Protein AF-A0A350EY78-F1 (afdb_monomer_lite)

pLDDT: mean 71.17, std 14.38, range [36.28, 90.12]

Foldseek 3Di:
DDQDAKDKDKDKDFDDPDPDDDDPDDFKDWDKPQFPNGDGPPDDTDIDIDIDGRDPDDGFFMKMKIAIPDFDDDDDDDDPAFDWDDDGRIIITHGHD

Sequence (97 aa):
VETGRFSRLIAITSLLLCVACGAAGATFQLGISSAPTVATTNRTLAYTLALTNRTSVGQSNLIVSSSFNARIAFLSANNSSGTAGVEGSAIIYRTPF

Secondary structure (DSSP, 8-state):
-------EEEEEEE-----S----S--EEEEEES--SS--TTS----EEEEEE-SSS---SEEEEEEESS---------SSSEEEEETTEEEEE---

Structure (mmCIF, N/CA/C/O backbone):
data_AF-A0A350EY78-F1
#
_entry.id   AF-A0A350EY78-F1
#
loop_
_atom_site.group_PDB
_atom_site.id
_atom_site.type_symbol
_atom_site.label_atom_id
_atom_site.label_alt_id
_atom_site.label_comp_id
_atom_site.label_asym_id
_atom_site.label_entity_id
_atom_site.label_seq_id
_atom_site.pdbx_PDB_ins_code
_atom_site.Cartn_x
_atom_site.Cartn_y
_atom_site.Cartn_z
_atom_site.occupancy
_atom_site.B_iso_or_equiv
_atom_site.auth_seq_id
_atom_site.auth_comp_id
_atom_site.auth_asym_id
_atom_site.auth_atom_id
_atom_site.pdbx_PDB_model_num
ATOM 1 N N . VAL A 1 1 ? -15.613 -4.732 25.105 1.00 44.09 1 VAL A N 1
ATOM 2 C CA . VAL A 1 1 ? -14.932 -4.324 23.855 1.00 44.09 1 VAL A CA 1
ATOM 3 C C . VAL A 1 1 ? -14.693 -5.601 23.072 1.00 44.09 1 VAL A C 1
ATOM 5 O O . VAL A 1 1 ? -14.056 -6.502 23.601 1.00 44.09 1 VAL A O 1
ATOM 8 N N . GLU A 1 2 ? -15.336 -5.771 21.921 1.00 45.09 2 GLU A N 1
ATOM 9 C CA . GLU A 1 2 ? -15.169 -6.988 21.124 1.00 45.09 2 GLU A CA 1
ATOM 10 C C . GLU A 1 2 ? -13.812 -6.924 20.424 1.00 45.09 2 GLU A C 1
ATOM 12 O O . GLU A 1 2 ? -13.573 -6.080 19.559 1.00 45.09 2 GLU A O 1
ATOM 17 N N . THR A 1 3 ? -12.887 -7.785 20.842 1.00 47.97 3 THR A N 1
ATOM 18 C CA . THR A 1 3 ? -11.577 -7.942 20.206 1.00 47.97 3 THR A CA 1
ATOM 19 C C . THR A 1 3 ? -11.758 -8.725 18.904 1.00 47.97 3 THR A C 1
ATOM 21 O O . THR A 1 3 ? -11.444 -9.909 18.820 1.00 47.97 3 THR A O 1
ATOM 24 N N . GLY A 1 4 ? -12.325 -8.084 17.882 1.00 53.75 4 GLY A N 1
ATOM 25 C CA . GLY A 1 4 ? -12.360 -8.633 16.530 1.00 53.75 4 GLY A CA 1
ATOM 26 C C . GLY A 1 4 ? -10.945 -8.675 15.958 1.00 53.75 4 GLY A C 1
ATOM 27 O O . GLY A 1 4 ? -10.235 -7.672 15.982 1.00 53.75 4 GLY A O 1
ATOM 28 N N . ARG A 1 5 ? -10.504 -9.830 15.452 1.00 57.09 5 ARG A N 1
ATOM 29 C CA . ARG A 1 5 ? -9.242 -9.920 14.708 1.00 57.09 5 ARG A CA 1
ATOM 30 C C . ARG A 1 5 ? -9.414 -9.194 13.372 1.00 57.09 5 ARG A C 1
ATOM 32 O O . ARG A 1 5 ? -10.116 -9.677 12.488 1.00 57.09 5 ARG A O 1
ATOM 39 N N . PHE A 1 6 ? -8.780 -8.035 13.224 1.00 57.03 6 PHE A N 1
ATOM 40 C CA . PHE A 1 6 ? -8.630 -7.398 11.918 1.00 57.03 6 PHE A CA 1
ATOM 41 C C . PHE A 1 6 ? -7.558 -8.147 11.131 1.00 57.03 6 PHE A C 1
ATOM 43 O O . PHE A 1 6 ? -6.408 -8.235 11.563 1.00 57.03 6 PHE A O 1
ATOM 50 N N . SER A 1 7 ? -7.940 -8.690 9.982 1.00 62.00 7 SER A N 1
ATOM 51 C CA . SER A 1 7 ? -7.040 -9.371 9.056 1.00 62.00 7 SER A CA 1
ATOM 52 C C . SER A 1 7 ? -6.751 -8.454 7.874 1.00 62.00 7 SER A C 1
ATOM 54 O O . SER A 1 7 ? -7.652 -7.789 7.359 1.00 62.00 7 SER A O 1
ATOM 56 N N . ARG A 1 8 ? -5.483 -8.411 7.455 1.00 64.12 8 ARG A N 1
ATOM 57 C CA . ARG A 1 8 ? -5.012 -7.572 6.352 1.00 64.12 8 ARG A CA 1
ATOM 58 C C . ARG A 1 8 ? -4.321 -8.426 5.300 1.00 64.12 8 ARG A C 1
ATOM 60 O O . ARG A 1 8 ? -3.424 -9.192 5.641 1.00 64.12 8 ARG A O 1
ATOM 67 N N . LEU A 1 9 ? -4.707 -8.267 4.040 1.00 60.66 9 LEU A N 1
ATOM 68 C CA . LEU A 1 9 ? -4.068 -8.915 2.895 1.00 60.66 9 LEU A CA 1
ATOM 69 C C . LEU A 1 9 ? -3.450 -7.836 2.005 1.00 60.66 9 LEU A C 1
ATOM 71 O O . LEU A 1 9 ? -4.160 -6.929 1.568 1.00 60.66 9 LEU A O 1
ATOM 75 N N . ILE A 1 10 ? -2.146 -7.939 1.734 1.00 60.59 10 ILE A N 1
ATOM 76 C CA . ILE A 1 10 ? -1.436 -7.012 0.844 1.00 60.59 10 ILE A CA 1
ATOM 77 C C . ILE A 1 10 ? -1.055 -7.734 -0.448 1.00 60.59 10 ILE A C 1
ATOM 79 O O . ILE A 1 10 ? -0.403 -8.773 -0.403 1.00 60.59 10 ILE A O 1
ATOM 83 N N . ALA A 1 11 ? -1.450 -7.171 -1.585 1.00 60.22 11 ALA A N 1
ATOM 84 C CA . ALA A 1 11 ? -1.135 -7.655 -2.922 1.00 60.22 11 ALA A CA 1
ATOM 85 C C . ALA A 1 11 ? -0.428 -6.556 -3.726 1.00 60.22 11 ALA A C 1
ATOM 87 O O . ALA A 1 11 ? -0.743 -5.373 -3.591 1.00 60.22 11 ALA A O 1
ATOM 88 N N . ILE A 1 12 ? 0.520 -6.941 -4.579 1.00 57.03 12 ILE A N 1
ATOM 89 C CA . ILE A 1 12 ? 1.196 -6.032 -5.511 1.00 57.03 12 ILE A CA 1
ATOM 90 C C . ILE A 1 12 ? 0.804 -6.447 -6.920 1.00 57.03 12 ILE A C 1
ATOM 92 O O . ILE A 1 12 ? 0.966 -7.606 -7.294 1.00 57.03 12 ILE A O 1
ATOM 96 N N . THR A 1 13 ? 0.319 -5.489 -7.700 1.00 62.03 13 THR A N 1
ATOM 97 C CA . THR A 1 13 ? 0.026 -5.670 -9.121 1.00 62.03 13 THR A CA 1
ATOM 98 C C . THR A 1 13 ? 0.885 -4.677 -9.893 1.00 62.03 13 THR A C 1
ATOM 100 O O . THR A 1 13 ? 0.859 -3.480 -9.612 1.00 62.03 13 THR A O 1
ATOM 103 N N . SER A 1 14 ? 1.687 -5.161 -10.836 1.00 55.59 14 SER A N 1
ATOM 104 C CA . SER A 1 14 ? 2.615 -4.333 -11.613 1.00 55.59 14 SER A CA 1
ATOM 105 C C . SER A 1 14 ? 2.456 -4.605 -13.101 1.00 55.59 14 SER A C 1
ATOM 107 O O . SER A 1 14 ? 2.412 -5.769 -13.498 1.00 55.59 14 SER A O 1
ATOM 109 N N . LEU A 1 15 ? 2.448 -3.553 -13.921 1.00 50.31 15 LEU A N 1
ATOM 110 C CA . LEU A 1 15 ? 2.599 -3.673 -15.370 1.00 50.31 15 LEU A CA 1
ATOM 111 C C . LEU A 1 15 ? 4.069 -3.426 -15.733 1.00 50.31 15 LEU A C 1
ATOM 113 O O . LEU A 1 15 ? 4.554 -2.303 -15.647 1.00 50.31 15 L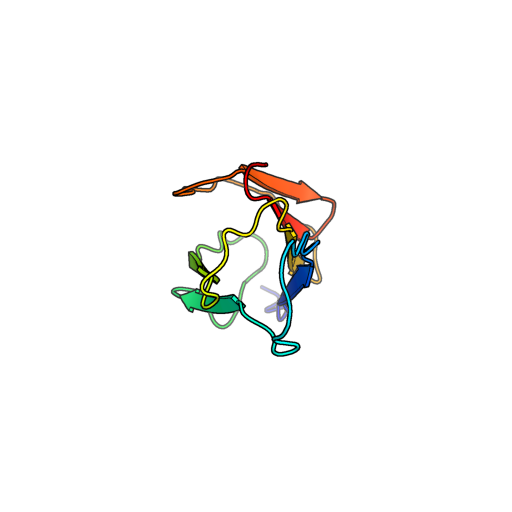EU A O 1
ATOM 117 N N . LEU A 1 16 ? 4.788 -4.483 -16.112 1.00 51.75 16 LEU A N 1
ATOM 118 C CA . LEU A 1 16 ? 6.194 -4.402 -16.509 1.00 51.75 16 LEU A CA 1
ATOM 119 C C . LEU A 1 16 ? 6.297 -4.141 -18.021 1.00 51.75 16 LEU A C 1
ATOM 121 O O . LEU A 1 16 ? 6.125 -5.061 -18.819 1.00 51.75 16 LEU A O 1
ATOM 125 N N . LEU A 1 17 ? 6.598 -2.903 -18.425 1.00 47.84 17 LEU A N 1
ATOM 126 C CA . LEU A 1 17 ? 7.012 -2.591 -19.799 1.00 47.84 17 LEU A CA 1
ATOM 127 C C . LEU A 1 17 ? 8.519 -2.894 -19.945 1.00 47.84 17 LEU A C 1
ATOM 129 O O . LEU A 1 17 ? 9.360 -2.013 -19.802 1.00 47.84 17 LEU A O 1
ATOM 133 N N . CYS A 1 18 ? 8.890 -4.156 -20.179 1.00 39.50 18 CYS A N 1
ATOM 134 C CA . CYS A 1 18 ? 10.287 -4.515 -20.459 1.00 39.50 18 CYS A CA 1
ATOM 135 C C . CYS A 1 18 ? 10.624 -4.315 -21.945 1.00 39.50 18 CYS A C 1
ATOM 137 O O . CYS A 1 18 ? 10.274 -5.151 -22.775 1.00 39.50 18 CYS A O 1
ATOM 139 N N . VAL A 1 19 ? 11.393 -3.273 -22.278 1.00 44.72 19 VAL A N 1
ATOM 140 C CA . VAL A 1 19 ? 12.209 -3.219 -23.509 1.00 44.72 19 VAL A CA 1
ATOM 141 C C . VAL A 1 19 ? 13.616 -3.733 -23.195 1.00 44.72 19 VAL A C 1
ATOM 143 O O . VAL A 1 19 ? 14.554 -2.957 -23.087 1.00 44.72 19 VAL A O 1
ATOM 146 N N . ALA A 1 20 ? 13.717 -5.048 -22.964 1.00 36.28 20 ALA A N 1
ATOM 147 C CA . ALA A 1 20 ? 14.881 -5.921 -23.191 1.00 36.28 20 ALA A CA 1
ATOM 148 C C . ALA A 1 20 ? 14.783 -7.193 -22.324 1.00 36.28 20 ALA A C 1
ATOM 150 O O . ALA A 1 20 ? 14.778 -7.137 -21.100 1.00 36.28 20 ALA A O 1
ATOM 151 N N . CYS A 1 21 ? 14.685 -8.332 -23.013 1.00 41.00 21 CYS A N 1
ATOM 152 C CA . CYS A 1 21 ? 15.189 -9.669 -22.679 1.00 41.00 21 CYS A CA 1
ATOM 153 C C . CYS A 1 21 ? 15.486 -10.021 -21.197 1.00 41.00 21 CYS A C 1
ATOM 155 O O . CYS A 1 21 ? 16.524 -9.654 -20.657 1.00 41.00 21 CYS A O 1
ATOM 157 N N . GLY A 1 22 ? 14.645 -10.897 -20.627 1.00 46.47 22 GLY A N 1
ATOM 158 C CA . GLY A 1 22 ? 15.106 -12.000 -19.772 1.00 46.47 22 GLY A CA 1
ATOM 159 C C . GLY A 1 22 ? 15.287 -11.741 -18.272 1.00 46.47 22 GLY A C 1
ATOM 160 O O . GLY A 1 22 ? 16.412 -11.687 -17.799 1.00 46.47 22 GLY A O 1
ATOM 161 N N . ALA A 1 23 ? 14.194 -11.736 -17.502 1.00 42.97 23 ALA A N 1
ATOM 162 C CA . ALA A 1 23 ? 14.169 -12.275 -16.133 1.00 42.97 23 ALA A CA 1
ATOM 163 C C . ALA A 1 23 ? 12.715 -12.438 -15.658 1.00 42.97 23 ALA A C 1
ATOM 165 O O . ALA A 1 23 ? 12.115 -11.528 -15.089 1.00 42.97 23 ALA A O 1
ATOM 166 N N . ALA A 1 24 ? 12.133 -13.615 -15.889 1.00 47.16 24 ALA A N 1
ATOM 167 C CA . ALA A 1 24 ? 10.910 -14.027 -15.209 1.00 47.16 24 ALA A CA 1
ATOM 168 C C . ALA A 1 24 ? 11.270 -14.429 -13.767 1.00 47.16 24 ALA A C 1
ATOM 170 O O . ALA A 1 24 ? 11.555 -15.585 -13.479 1.00 47.16 24 ALA A O 1
ATOM 171 N N . GLY A 1 25 ? 11.325 -13.454 -12.864 1.00 48.62 25 GLY A N 1
ATOM 172 C CA . GLY A 1 25 ? 1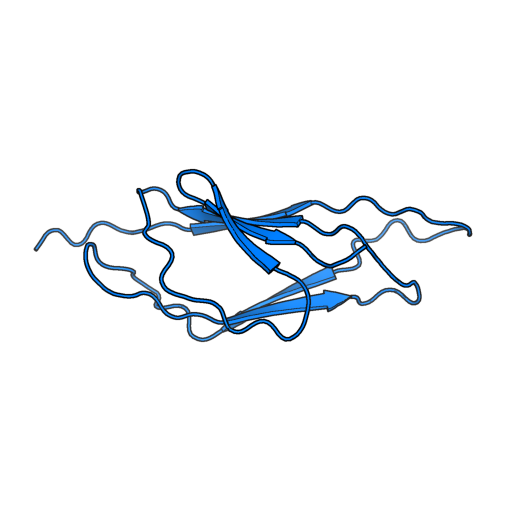1.553 -13.682 -11.439 1.00 48.62 25 GLY A CA 1
ATOM 173 C C . GLY A 1 25 ? 11.117 -12.453 -10.660 1.00 48.62 25 GLY A C 1
ATOM 174 O O . GLY A 1 25 ? 11.715 -11.391 -10.813 1.00 48.62 25 GLY A O 1
ATOM 175 N N . ALA A 1 26 ? 10.031 -12.574 -9.895 1.00 57.19 26 ALA A N 1
ATOM 176 C CA . ALA A 1 26 ? 9.365 -11.471 -9.204 1.00 57.19 26 ALA A CA 1
ATOM 177 C C . ALA A 1 26 ? 10.361 -10.539 -8.493 1.00 57.19 26 ALA A C 1
ATOM 179 O O . ALA A 1 26 ? 11.118 -10.956 -7.619 1.00 57.19 26 ALA A O 1
ATOM 180 N N . THR A 1 27 ? 10.359 -9.270 -8.894 1.00 61.69 27 THR A N 1
ATOM 181 C CA . THR A 1 27 ? 11.471 -8.352 -8.638 1.00 61.69 27 THR A CA 1
ATOM 182 C C . THR A 1 27 ? 11.098 -7.162 -7.750 1.00 61.69 27 THR A C 1
ATOM 184 O O . THR A 1 27 ? 11.711 -6.097 -7.798 1.00 61.69 27 THR A O 1
ATOM 187 N N . PHE A 1 28 ? 10.115 -7.373 -6.876 1.00 67.06 28 PHE A N 1
ATOM 188 C CA . PHE A 1 28 ? 9.783 -6.453 -5.797 1.00 67.06 28 PHE A CA 1
ATOM 189 C C . PHE A 1 28 ? 9.798 -7.161 -4.457 1.00 67.06 28 PHE A C 1
ATOM 191 O O . PHE A 1 28 ? 9.183 -8.213 -4.291 1.00 67.06 28 PHE A O 1
ATOM 198 N N . GLN A 1 29 ? 10.460 -6.545 -3.484 1.00 76.06 29 GLN A N 1
ATOM 199 C CA . GLN A 1 29 ? 10.335 -6.933 -2.089 1.00 76.06 29 GLN A CA 1
ATOM 200 C C . GLN A 1 29 ? 9.329 -6.013 -1.398 1.00 76.06 29 GLN A C 1
ATOM 202 O O . GLN A 1 29 ? 9.449 -4.790 -1.481 1.00 76.06 29 GLN A O 1
ATOM 207 N N . LEU A 1 30 ? 8.381 -6.614 -0.679 1.00 74.81 30 LEU A N 1
ATOM 208 C CA . LEU A 1 30 ? 7.479 -5.915 0.227 1.00 74.81 30 LEU A CA 1
ATOM 209 C C . LEU A 1 30 ? 7.924 -6.137 1.674 1.00 74.81 30 LEU A C 1
ATOM 211 O O . LEU A 1 30 ? 7.979 -7.271 2.144 1.00 74.81 30 LEU A O 1
ATOM 215 N N . GLY A 1 31 ? 8.221 -5.051 2.377 1.00 77.88 31 GLY A N 1
ATOM 216 C CA . GLY A 1 31 ? 8.452 -5.025 3.816 1.00 77.88 31 GLY A CA 1
ATOM 217 C C . GLY A 1 31 ? 7.300 -4.336 4.538 1.00 77.88 31 GLY A C 1
ATOM 218 O O . GLY A 1 31 ? 6.746 -3.352 4.046 1.00 77.88 31 GLY A O 1
ATOM 219 N N . ILE A 1 32 ? 6.953 -4.841 5.719 1.00 79.06 32 ILE A N 1
ATOM 220 C CA . ILE A 1 32 ? 5.976 -4.220 6.613 1.00 79.06 32 ILE A CA 1
ATOM 221 C C . ILE A 1 32 ? 6.646 -4.041 7.970 1.00 79.06 32 ILE A C 1
ATOM 223 O O . ILE A 1 32 ? 7.122 -5.014 8.551 1.00 79.06 32 ILE A O 1
ATOM 227 N N . SER A 1 33 ? 6.624 -2.817 8.488 1.00 81.12 33 SER A N 1
ATOM 228 C CA . SER A 1 33 ? 7.164 -2.488 9.810 1.00 81.12 33 SER A CA 1
ATOM 229 C C . SER A 1 33 ? 6.132 -1.740 10.645 1.00 81.12 33 SER A C 1
ATOM 231 O O . SER A 1 33 ? 5.207 -1.123 10.108 1.00 81.12 33 SER A O 1
ATOM 233 N N . SER A 1 34 ? 6.282 -1.808 11.969 1.00 77.12 34 SER A N 1
ATOM 234 C CA . SER A 1 34 ? 5.410 -1.132 12.943 1.00 77.12 34 SER A CA 1
ATOM 235 C C . SER A 1 34 ? 3.925 -1.500 12.846 1.00 77.12 34 SER A C 1
ATOM 237 O O . SER A 1 34 ? 3.086 -0.776 13.363 1.00 77.12 34 SER A O 1
ATOM 239 N N . ALA A 1 35 ? 3.579 -2.618 12.198 1.00 68.00 35 ALA A N 1
ATOM 240 C CA . ALA A 1 35 ? 2.200 -3.075 12.110 1.00 68.00 35 ALA A CA 1
ATOM 241 C C . ALA A 1 35 ? 1.796 -3.761 13.426 1.00 68.00 35 ALA A C 1
ATOM 243 O O . ALA A 1 35 ? 2.415 -4.765 13.789 1.00 68.00 35 ALA A O 1
ATOM 244 N N . PRO A 1 36 ? 0.777 -3.265 14.147 1.00 62.38 36 PRO A N 1
ATOM 245 C CA . PRO A 1 36 ? 0.314 -3.933 15.353 1.00 62.38 36 PRO A CA 1
ATOM 246 C C . PRO A 1 36 ? -0.250 -5.316 14.999 1.00 62.38 36 PRO A C 1
ATOM 248 O O . PRO A 1 36 ? -1.018 -5.462 14.048 1.00 62.38 36 PRO A O 1
ATOM 251 N N . THR A 1 37 ? 0.113 -6.330 15.788 1.00 57.88 37 THR A N 1
ATOM 252 C CA . THR A 1 37 ? -0.310 -7.732 15.605 1.00 57.88 37 THR A CA 1
ATOM 253 C C . THR A 1 37 ? -1.829 -7.904 15.694 1.00 57.88 37 THR A C 1
ATOM 255 O O . THR A 1 37 ? -2.391 -8.861 15.167 1.00 57.88 37 THR A O 1
ATOM 258 N N . VAL A 1 38 ? -2.497 -6.967 16.369 1.00 58.00 38 VAL A N 1
ATOM 259 C CA . VAL A 1 38 ? -3.949 -6.888 16.493 1.00 58.00 38 VAL A CA 1
ATOM 260 C C . VAL A 1 38 ? -4.350 -5.440 16.248 1.00 58.00 38 VAL A C 1
ATOM 262 O O . VAL A 1 38 ? -3.988 -4.558 17.026 1.00 58.00 38 VAL A O 1
ATOM 265 N N . ALA A 1 39 ? -5.109 -5.179 15.184 1.00 60.84 39 ALA A N 1
ATOM 266 C CA . ALA A 1 39 ? -5.866 -3.935 15.110 1.00 60.84 39 ALA A CA 1
ATOM 267 C C . ALA A 1 39 ? -7.140 -4.102 15.942 1.00 60.84 39 ALA A C 1
ATOM 269 O O . ALA A 1 39 ? -7.736 -5.176 15.952 1.00 60.84 39 ALA A O 1
ATOM 270 N N . THR A 1 40 ? -7.546 -3.060 16.657 1.00 65.00 40 THR A N 1
ATOM 271 C CA . THR A 1 40 ? -8.826 -3.017 17.375 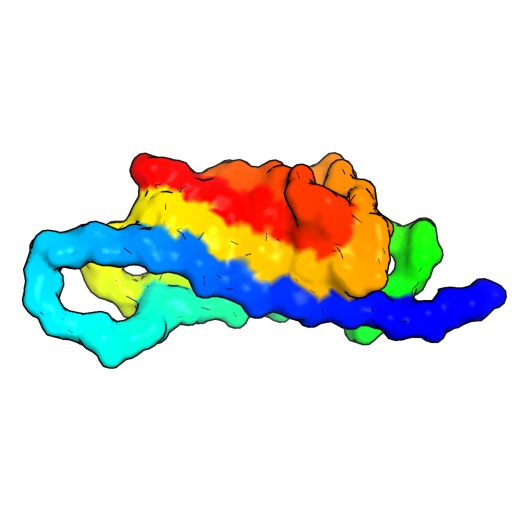1.00 65.00 40 THR A CA 1
ATOM 272 C C . THR A 1 40 ? -9.734 -2.011 16.685 1.00 65.00 40 THR A C 1
ATOM 274 O O . THR A 1 40 ? -9.259 -0.972 16.219 1.00 65.00 40 THR A O 1
ATOM 277 N N . THR A 1 41 ? -11.037 -2.290 16.632 1.00 64.19 41 THR A N 1
ATOM 278 C CA . THR A 1 41 ? -12.018 -1.369 16.044 1.00 64.19 41 THR A CA 1
ATOM 279 C C . THR A 1 41 ? -11.925 -0.011 16.741 1.00 64.19 41 THR A C 1
ATOM 281 O O . THR A 1 41 ? -11.745 0.050 17.958 1.00 64.19 41 THR A O 1
ATOM 284 N N . ASN A 1 42 ? -12.043 1.077 15.976 1.00 70.62 42 ASN A N 1
ATOM 285 C CA . ASN A 1 42 ? -11.957 2.463 16.461 1.00 70.62 42 ASN A CA 1
ATOM 286 C C . ASN A 1 42 ? -10.595 2.867 17.058 1.00 70.62 42 ASN A C 1
ATOM 288 O O . ASN A 1 42 ? -10.512 3.833 17.818 1.00 70.62 42 ASN A O 1
ATOM 292 N N . ARG A 1 43 ? -9.511 2.160 16.718 1.00 73.94 43 ARG A N 1
ATOM 293 C CA . ARG A 1 43 ? -8.140 2.589 17.017 1.00 73.94 43 ARG A CA 1
ATOM 294 C C . ARG A 1 43 ? -7.389 2.924 15.738 1.00 73.94 43 ARG A C 1
ATOM 296 O O . ARG A 1 43 ? -7.561 2.273 14.710 1.00 73.94 43 ARG A O 1
ATOM 303 N N . THR A 1 44 ? -6.527 3.931 15.825 1.00 77.56 44 THR A N 1
ATOM 304 C CA . THR A 1 44 ? -5.617 4.277 14.735 1.00 77.56 44 THR A CA 1
ATOM 305 C C . THR A 1 44 ? -4.574 3.182 14.572 1.00 77.56 44 THR A C 1
ATOM 307 O O . THR A 1 44 ? -3.891 2.817 15.527 1.00 77.56 44 THR A O 1
ATOM 310 N N . LEU A 1 45 ? -4.436 2.685 13.347 1.00 76.75 45 LEU A N 1
ATOM 311 C CA . LEU A 1 45 ? -3.412 1.724 12.971 1.00 76.75 45 LEU A CA 1
ATOM 312 C C . LEU A 1 45 ? -2.328 2.443 12.164 1.00 76.75 45 LEU A C 1
ATOM 314 O O . LEU A 1 45 ? -2.564 2.850 11.029 1.00 76.75 45 LEU A O 1
ATOM 318 N N . ALA A 1 46 ? -1.145 2.592 12.753 1.00 82.62 46 ALA A N 1
ATOM 319 C CA . ALA A 1 46 ? 0.035 3.121 12.078 1.00 82.62 46 ALA A CA 1
ATOM 320 C C . ALA A 1 46 ? 0.923 1.959 11.615 1.00 82.62 46 ALA A C 1
ATOM 322 O O . ALA A 1 46 ? 1.075 0.983 12.340 1.00 82.62 46 ALA A O 1
ATOM 323 N N . TYR A 1 47 ? 1.469 2.035 10.403 1.00 78.62 47 TYR A N 1
ATOM 324 C CA . TYR A 1 47 ? 2.410 1.052 9.863 1.00 78.62 47 TYR A CA 1
ATOM 325 C C . TYR A 1 47 ? 3.196 1.658 8.703 1.00 78.62 47 TYR A C 1
ATOM 327 O O . TYR A 1 47 ? 2.742 2.609 8.067 1.00 78.62 47 TYR A O 1
ATOM 335 N N . THR A 1 48 ? 4.341 1.055 8.403 1.00 83.88 48 THR A N 1
ATOM 336 C CA . THR A 1 48 ? 5.183 1.428 7.267 1.00 83.88 48 THR A CA 1
ATOM 337 C C . THR A 1 48 ? 5.181 0.301 6.245 1.00 83.88 48 THR A C 1
ATOM 339 O O . THR A 1 48 ? 5.393 -0.860 6.602 1.00 83.88 48 THR A O 1
ATOM 342 N N . LEU A 1 49 ? 4.956 0.647 4.977 1.00 81.75 49 LEU A N 1
ATOM 343 C CA . LEU A 1 49 ? 5.165 -0.241 3.836 1.00 81.75 49 LEU A CA 1
ATOM 344 C C . LEU A 1 49 ? 6.451 0.166 3.122 1.00 81.75 49 LEU A C 1
ATOM 346 O O . LEU A 1 49 ? 6.598 1.317 2.722 1.00 81.75 49 LEU A O 1
ATOM 350 N N . ALA A 1 50 ? 7.363 -0.784 2.954 1.00 82.69 50 ALA A N 1
ATOM 351 C CA . ALA A 1 50 ? 8.575 -0.612 2.170 1.00 82.69 50 ALA A CA 1
ATOM 352 C C . ALA A 1 50 ? 8.450 -1.435 0.888 1.00 82.69 50 ALA A C 1
ATOM 354 O O . ALA A 1 50 ? 8.403 -2.662 0.944 1.00 82.69 50 ALA A O 1
ATOM 355 N N . LEU A 1 51 ? 8.392 -0.764 -0.260 1.00 79.06 51 LEU A N 1
ATOM 356 C CA . LEU A 1 51 ? 8.454 -1.411 -1.566 1.00 79.06 51 LEU A CA 1
ATOM 357 C C . LEU A 1 51 ? 9.850 -1.192 -2.150 1.00 79.06 51 LEU A C 1
ATOM 359 O O . LEU A 1 51 ? 10.267 -0.054 -2.352 1.00 79.06 51 LEU A O 1
ATOM 363 N N . THR A 1 52 ? 10.575 -2.273 -2.423 1.00 79.69 52 THR A N 1
ATOM 364 C CA . THR A 1 52 ? 11.926 -2.208 -2.995 1.00 79.69 52 THR A CA 1
ATOM 365 C C . THR A 1 52 ? 11.941 -2.879 -4.357 1.00 79.69 52 THR A C 1
ATOM 367 O O . THR A 1 52 ? 11.735 -4.090 -4.442 1.00 79.69 52 THR A O 1
ATOM 370 N N . ASN A 1 53 ? 12.217 -2.104 -5.408 1.00 77.00 53 ASN A N 1
ATOM 371 C CA . ASN A 1 53 ? 12.553 -2.645 -6.721 1.00 77.00 53 ASN A CA 1
ATOM 372 C C . ASN A 1 53 ? 13.945 -3.287 -6.640 1.00 77.00 53 ASN A C 1
ATOM 374 O O . ASN A 1 53 ? 14.919 -2.608 -6.320 1.00 77.00 53 ASN A O 1
ATOM 378 N N . ARG A 1 54 ? 14.028 -4.598 -6.879 1.00 78.12 54 ARG A N 1
ATOM 379 C CA . ARG A 1 54 ? 15.293 -5.346 -6.932 1.00 78.12 54 ARG A CA 1
ATOM 380 C C . ARG A 1 54 ? 15.735 -5.674 -8.360 1.00 78.12 54 ARG A C 1
ATOM 382 O O . ARG A 1 54 ? 16.713 -6.396 -8.529 1.00 78.12 54 ARG A O 1
ATOM 389 N N . THR A 1 55 ? 15.020 -5.195 -9.379 1.00 70.94 55 THR A N 1
ATOM 390 C CA . THR A 1 55 ? 15.479 -5.300 -10.770 1.00 70.94 55 THR A CA 1
ATOM 391 C C . THR A 1 55 ? 16.627 -4.323 -11.030 1.00 70.94 55 THR A C 1
ATOM 393 O O . THR A 1 55 ? 16.839 -3.354 -10.302 1.00 70.94 55 THR A O 1
ATOM 396 N N . SER A 1 56 ? 17.301 -4.535 -12.155 1.00 70.06 56 SER A N 1
ATOM 397 C CA . SER A 1 56 ? 18.146 -3.546 -12.823 1.00 70.06 56 SER A CA 1
ATOM 398 C C . SER A 1 56 ? 17.363 -2.551 -13.703 1.00 70.06 56 SER A C 1
ATOM 400 O O . SER A 1 56 ? 17.982 -1.732 -14.377 1.00 70.06 56 SER A O 1
ATOM 402 N N . VAL A 1 57 ? 16.024 -2.610 -13.730 1.00 69.94 57 VAL A N 1
ATOM 403 C CA . VAL A 1 57 ? 15.165 -1.858 -14.660 1.00 69.94 57 VAL A CA 1
ATOM 404 C C . VAL A 1 57 ? 14.246 -0.902 -13.891 1.00 69.94 57 VAL A C 1
ATOM 406 O O . VAL A 1 57 ? 13.641 -1.249 -12.879 1.00 69.94 57 VAL A O 1
ATOM 409 N N . GLY A 1 58 ? 14.095 0.331 -14.373 1.00 67.88 58 GLY A N 1
ATOM 410 C CA . GLY A 1 58 ? 13.091 1.247 -13.827 1.00 67.88 58 GLY A CA 1
ATOM 411 C C . GLY A 1 58 ? 11.684 0.669 -14.003 1.00 67.88 58 GLY A C 1
ATOM 412 O O . GLY A 1 58 ? 11.314 0.273 -15.104 1.00 67.88 58 GLY A O 1
ATOM 413 N N . GLN A 1 59 ? 10.901 0.600 -12.926 1.00 67.25 59 GLN A N 1
ATOM 414 C CA . GLN A 1 59 ? 9.529 0.100 -12.974 1.00 67.25 59 GLN A CA 1
ATOM 415 C C . GLN A 1 59 ? 8.558 1.214 -12.593 1.00 67.25 59 GLN A C 1
ATOM 417 O O . GLN A 1 59 ? 8.666 1.795 -11.513 1.00 67.25 59 GLN A O 1
ATOM 422 N N . SER A 1 60 ? 7.605 1.464 -13.484 1.00 71.75 60 SER A N 1
ATOM 423 C CA . SER A 1 60 ? 6.558 2.475 -13.341 1.00 71.75 60 SER A CA 1
ATOM 424 C C . SER A 1 60 ? 5.187 1.822 -13.179 1.00 71.75 60 SER A C 1
ATOM 426 O O . SER A 1 60 ? 5.021 0.628 -13.434 1.00 71.75 60 SER A O 1
ATOM 428 N N . ASN A 1 61 ? 4.184 2.617 -12.791 1.00 73.81 61 ASN A N 1
ATOM 429 C CA . ASN A 1 61 ? 2.779 2.191 -12.744 1.00 73.81 61 ASN A CA 1
ATOM 430 C C . ASN A 1 61 ? 2.524 0.947 -11.861 1.00 73.81 61 ASN A C 1
ATOM 432 O O . ASN A 1 61 ? 1.803 0.016 -12.231 1.00 73.81 61 ASN A O 1
ATOM 436 N N . LEU A 1 62 ? 3.149 0.916 -10.684 1.00 78.62 62 LEU A N 1
ATOM 437 C CA . LEU A 1 62 ? 2.942 -0.121 -9.680 1.00 78.62 62 LEU A CA 1
ATOM 438 C C . LEU A 1 62 ? 1.737 0.223 -8.822 1.00 78.62 62 LEU A C 1
ATOM 440 O O . LEU A 1 62 ? 1.590 1.361 -8.372 1.00 78.62 62 LEU A O 1
ATOM 444 N N . ILE A 1 63 ? 0.920 -0.787 -8.542 1.00 82.44 63 ILE A N 1
ATOM 445 C CA . ILE A 1 63 ? -0.232 -0.675 -7.657 1.00 82.44 63 ILE A CA 1
ATOM 446 C C . ILE A 1 63 ? -0.039 -1.653 -6.502 1.00 82.44 63 ILE A C 1
ATOM 448 O O . ILE A 1 63 ? -0.065 -2.872 -6.679 1.00 82.44 63 ILE A O 1
ATOM 452 N N . VAL A 1 64 ? 0.132 -1.117 -5.297 1.00 82.88 64 VAL A N 1
ATOM 453 C CA . VAL A 1 64 ? 0.138 -1.896 -4.056 1.00 82.88 64 VAL A CA 1
ATOM 454 C C . VAL A 1 64 ? -1.225 -1.739 -3.397 1.00 82.88 64 VAL A C 1
ATOM 456 O O . VAL A 1 64 ? -1.650 -0.624 -3.108 1.00 82.88 64 VAL A O 1
ATOM 459 N N . SER A 1 65 ? -1.913 -2.850 -3.155 1.00 84.00 65 SER A N 1
ATOM 460 C CA . SER A 1 65 ? -3.216 -2.881 -2.494 1.00 84.00 65 SER A CA 1
ATOM 461 C C . SER A 1 65 ? -3.098 -3.545 -1.133 1.00 84.00 65 SER A C 1
ATOM 463 O O . SER A 1 65 ? -2.608 -4.663 -1.030 1.00 84.00 65 SER A O 1
ATOM 465 N N . SER A 1 66 ? -3.551 -2.862 -0.086 1.00 83.81 66 SER A N 1
ATOM 466 C CA . SER A 1 66 ? -3.586 -3.343 1.294 1.00 83.81 66 SER A CA 1
ATOM 467 C C . SER A 1 66 ? -5.038 -3.384 1.759 1.00 83.81 66 SER A C 1
ATOM 469 O O . SER A 1 66 ? -5.613 -2.363 2.132 1.00 83.81 66 SER A O 1
ATOM 471 N N . SER A 1 67 ? -5.648 -4.562 1.676 1.00 83.19 67 SER A N 1
ATOM 472 C CA . SER A 1 67 ? -7.068 -4.798 1.949 1.00 83.19 67 SER A CA 1
ATOM 473 C C . SER A 1 67 ? -7.321 -5.207 3.395 1.00 83.19 67 SER A C 1
ATOM 475 O O . SER A 1 67 ? -6.536 -5.948 3.988 1.00 83.19 67 SER A O 1
ATOM 477 N N . PHE A 1 68 ? -8.432 -4.734 3.953 1.00 79.75 68 PHE A N 1
ATOM 478 C CA . PHE A 1 68 ? -8.880 -5.018 5.310 1.00 79.75 68 PHE A CA 1
ATOM 479 C C . PHE A 1 68 ? -10.245 -5.706 5.271 1.00 79.75 68 PHE A C 1
ATOM 481 O O . PHE A 1 68 ? -11.078 -5.419 4.413 1.00 79.75 68 PHE A O 1
ATOM 488 N N . ASN A 1 69 ? -10.502 -6.586 6.237 1.00 79.44 69 ASN A N 1
ATOM 489 C CA . ASN A 1 69 ? -11.789 -7.276 6.389 1.00 79.44 69 ASN A CA 1
ATOM 490 C C . ASN A 1 69 ? -12.919 -6.391 6.954 1.00 79.44 69 ASN A C 1
ATOM 492 O O . ASN A 1 69 ? -14.000 -6.891 7.257 1.00 79.44 69 ASN A O 1
ATOM 496 N N . ALA A 1 70 ? -12.673 -5.095 7.124 1.00 78.44 70 ALA A N 1
ATOM 497 C CA . ALA A 1 70 ? -13.612 -4.125 7.661 1.00 78.44 70 ALA A CA 1
ATOM 498 C C . ALA A 1 70 ? -13.406 -2.767 6.984 1.00 78.44 70 ALA A C 1
ATOM 500 O O . ALA A 1 70 ? -12.340 -2.490 6.430 1.00 78.44 70 ALA A O 1
ATOM 501 N N . ARG A 1 71 ? -14.419 -1.898 7.070 1.00 80.25 71 ARG A N 1
ATOM 502 C CA . ARG A 1 71 ? -14.325 -0.526 6.566 1.00 80.25 71 ARG A CA 1
ATOM 503 C C . ARG A 1 71 ? -13.265 0.243 7.357 1.00 80.25 71 ARG A C 1
ATOM 505 O O . ARG A 1 71 ? -13.248 0.208 8.586 1.00 80.25 71 ARG A O 1
ATOM 512 N N . ILE A 1 72 ? -12.418 0.968 6.638 1.00 80.56 72 ILE A N 1
ATOM 513 C CA . ILE A 1 72 ? -11.350 1.795 7.200 1.00 80.56 72 ILE A CA 1
ATOM 514 C C . ILE A 1 72 ? -11.571 3.264 6.843 1.00 80.56 72 ILE A C 1
ATOM 516 O O . ILE A 1 72 ? -12.211 3.579 5.840 1.00 80.56 72 ILE A O 1
ATOM 520 N N . ALA A 1 73 ? -11.006 4.158 7.649 1.00 84.50 73 ALA A N 1
ATOM 521 C CA . ALA A 1 73 ? -10.840 5.562 7.299 1.00 84.50 73 ALA A CA 1
ATOM 522 C C . ALA A 1 73 ? -9.349 5.830 7.086 1.00 84.50 73 ALA A C 1
ATOM 524 O O . ALA A 1 73 ? -8.530 5.554 7.965 1.00 84.50 73 ALA A O 1
ATOM 525 N N . PHE A 1 74 ? -8.992 6.343 5.912 1.00 85.00 74 PHE A N 1
ATOM 526 C CA . PHE A 1 74 ? -7.629 6.779 5.645 1.00 85.00 74 PHE A CA 1
ATOM 527 C C . PHE A 1 74 ? -7.399 8.138 6.302 1.00 85.00 74 PHE A C 1
ATOM 529 O O . PHE A 1 74 ? -8.099 9.098 5.994 1.00 85.00 74 PHE A O 1
ATOM 536 N N . LEU A 1 75 ? -6.444 8.201 7.231 1.00 87.00 75 LEU A N 1
ATOM 537 C CA . LEU A 1 75 ? -6.114 9.434 7.946 1.00 87.00 75 LEU A CA 1
ATOM 538 C C . LEU A 1 75 ? -5.045 10.228 7.201 1.00 87.00 75 LEU A C 1
ATOM 540 O O . LEU A 1 75 ? -5.234 11.399 6.889 1.00 87.00 75 LEU A O 1
ATOM 544 N N . SER A 1 76 ? -3.912 9.587 6.927 1.00 86.12 76 SER A N 1
ATOM 545 C CA . SER A 1 76 ? -2.786 10.196 6.233 1.00 86.12 76 SER A CA 1
ATOM 546 C C . SER A 1 76 ? -1.808 9.130 5.749 1.00 86.12 76 SER A C 1
ATOM 548 O O . SER A 1 76 ? -1.798 7.994 6.231 1.00 86.12 76 SER A O 1
ATOM 550 N N . ALA A 1 77 ? -0.956 9.518 4.805 1.00 87.00 77 ALA A N 1
ATOM 551 C CA . ALA A 1 77 ? 0.254 8.791 4.462 1.00 87.00 77 ALA A CA 1
ATOM 552 C C . ALA A 1 77 ? 1.396 9.785 4.279 1.00 87.00 77 ALA A C 1
ATOM 554 O O . ALA A 1 77 ? 1.200 10.883 3.759 1.00 87.00 77 ALA A O 1
ATOM 555 N N . ASN A 1 78 ? 2.592 9.374 4.686 1.00 90.12 78 ASN A N 1
ATOM 556 C CA . ASN A 1 78 ? 3.827 10.043 4.319 1.00 90.12 78 ASN A CA 1
ATOM 557 C C . ASN A 1 78 ? 4.540 9.132 3.320 1.00 90.12 78 ASN A C 1
ATOM 559 O O . ASN A 1 78 ? 4.988 8.046 3.685 1.00 90.12 78 ASN A O 1
ATOM 563 N N . ASN A 1 79 ? 4.562 9.546 2.056 1.00 86.75 79 ASN A N 1
ATOM 564 C CA . ASN A 1 79 ? 5.114 8.748 0.974 1.00 86.75 79 ASN A CA 1
ATOM 565 C C . ASN A 1 79 ? 6.385 9.416 0.452 1.00 86.75 79 ASN A C 1
ATOM 567 O O . ASN A 1 79 ? 6.381 10.609 0.163 1.00 86.75 79 ASN A O 1
ATOM 571 N N . SER A 1 80 ? 7.448 8.637 0.263 1.00 85.44 80 SER A N 1
ATOM 572 C CA . SER A 1 80 ? 8.683 9.118 -0.372 1.00 85.44 80 SER A CA 1
ATOM 573 C C . SER A 1 80 ? 8.528 9.324 -1.886 1.00 85.44 80 SER A C 1
ATOM 575 O O . SER A 1 80 ? 9.306 10.044 -2.498 1.00 85.44 80 SER A O 1
ATOM 577 N N . SER A 1 81 ? 7.542 8.661 -2.494 1.00 83.75 81 SER A N 1
ATOM 578 C CA . SER A 1 81 ? 7.163 8.771 -3.905 1.00 83.75 81 SER A CA 1
ATOM 579 C C . SER A 1 81 ? 5.706 8.335 -4.068 1.00 83.75 81 SER A C 1
ATOM 581 O O . SER A 1 81 ? 5.185 7.637 -3.198 1.00 83.75 81 SER A O 1
ATOM 583 N N . GLY A 1 82 ? 5.055 8.693 -5.173 1.00 86.00 82 GLY A N 1
ATOM 584 C CA . GLY A 1 82 ? 3.706 8.227 -5.505 1.00 86.00 82 GLY A CA 1
ATOM 585 C C . GLY A 1 82 ? 2.600 8.774 -4.608 1.00 86.00 82 GLY A C 1
ATOM 586 O O . GLY A 1 82 ? 2.783 9.729 -3.853 1.00 86.00 82 GLY A O 1
ATOM 587 N N . THR A 1 83 ? 1.422 8.169 -4.717 1.00 89.25 83 THR A N 1
ATOM 588 C CA . THR A 1 83 ? 0.218 8.587 -3.996 1.00 89.25 83 THR A CA 1
ATOM 589 C C . THR A 1 83 ? -0.452 7.400 -3.320 1.00 89.25 83 THR A C 1
ATOM 591 O O . THR A 1 83 ? -0.496 6.297 -3.860 1.00 89.25 83 THR A O 1
ATOM 594 N N . ALA A 1 84 ? -0.972 7.627 -2.114 1.00 88.75 84 ALA A N 1
ATOM 595 C CA . ALA A 1 84 ? -1.780 6.659 -1.383 1.00 88.75 84 ALA A CA 1
ATOM 596 C C . ALA A 1 84 ? -3.214 7.181 -1.265 1.00 88.75 84 ALA A C 1
ATOM 598 O O . ALA A 1 84 ? -3.422 8.369 -1.022 1.00 88.75 84 ALA A O 1
ATOM 599 N N . GLY A 1 85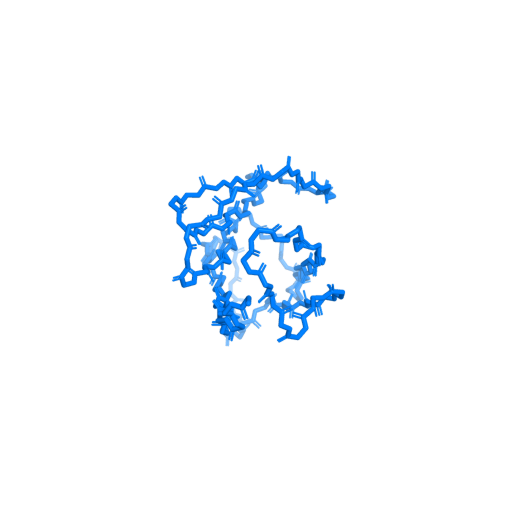 ? -4.188 6.290 -1.408 1.00 89.00 85 GLY A N 1
ATOM 600 C CA . GLY A 1 85 ? -5.608 6.582 -1.258 1.00 89.00 85 GLY A CA 1
ATOM 601 C C . GLY A 1 85 ? -6.373 5.383 -0.711 1.00 89.00 85 GLY A C 1
ATOM 602 O O . GLY A 1 85 ? -5.800 4.318 -0.477 1.00 89.00 85 GLY A O 1
ATOM 603 N N . VAL A 1 86 ? -7.675 5.560 -0.500 1.00 88.88 86 VAL A N 1
ATOM 604 C CA . VAL A 1 86 ? -8.577 4.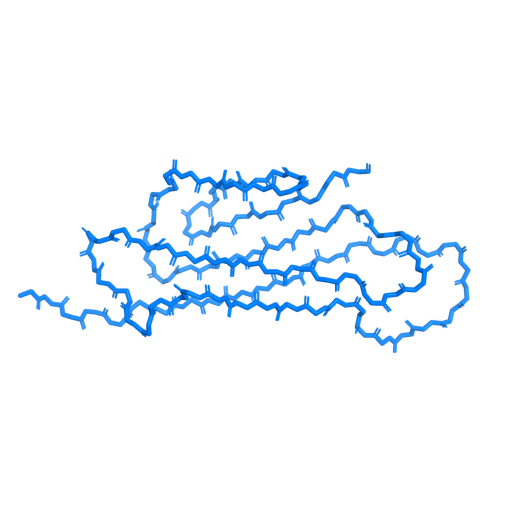494 -0.057 1.00 88.88 86 VAL A CA 1
ATOM 605 C C . VAL A 1 86 ? -9.589 4.176 -1.147 1.00 88.88 86 VAL A C 1
ATOM 607 O O . VAL A 1 86 ? -10.229 5.069 -1.688 1.00 88.88 86 VAL A O 1
ATOM 610 N N . GLU A 1 87 ? -9.749 2.890 -1.431 1.00 88.06 87 GLU A N 1
ATOM 611 C CA . GLU A 1 87 ? -10.748 2.351 -2.350 1.00 88.06 87 GLU A CA 1
ATOM 612 C C . GLU A 1 87 ? -11.543 1.282 -1.586 1.00 88.06 87 GLU A C 1
ATOM 614 O O . GLU A 1 87 ? -11.062 0.174 -1.327 1.00 88.06 87 GLU A O 1
ATOM 619 N N . GLY A 1 88 ? -12.753 1.628 -1.139 1.00 85.06 88 GLY A N 1
ATOM 620 C CA . GLY A 1 88 ? -13.592 0.740 -0.330 1.00 85.06 88 GLY A CA 1
ATOM 621 C C . GLY A 1 88 ? -12.968 0.394 1.029 1.00 85.06 88 GLY A C 1
ATOM 622 O O . GLY A 1 88 ? -12.925 1.231 1.927 1.00 85.06 88 GLY A O 1
ATOM 623 N N . SER A 1 89 ? -12.517 -0.855 1.186 1.00 82.31 89 SER A N 1
ATOM 624 C CA . SER A 1 89 ? -11.843 -1.355 2.402 1.00 82.31 89 SER A CA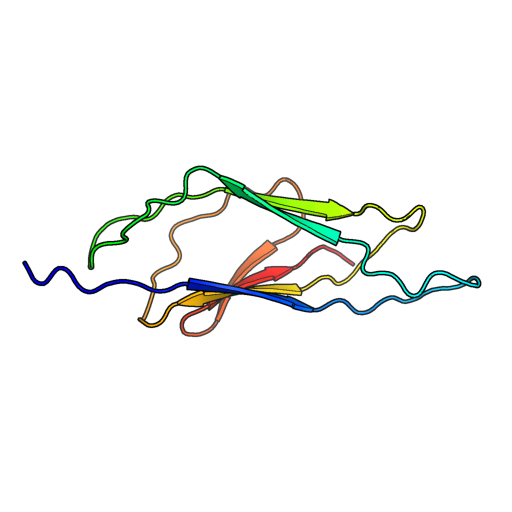 1
ATOM 625 C C . SER A 1 89 ? -10.345 -1.607 2.184 1.00 82.31 89 SER A C 1
ATOM 627 O O . SER A 1 89 ? -9.720 -2.338 2.951 1.00 82.31 89 SER A O 1
ATOM 629 N N . ALA A 1 90 ? -9.762 -1.041 1.124 1.00 83.88 90 ALA A N 1
ATOM 630 C CA . ALA A 1 90 ? -8.350 -1.189 0.803 1.00 83.88 90 ALA A CA 1
ATOM 631 C C . ALA A 1 90 ? -7.640 0.164 0.724 1.00 83.88 90 ALA A C 1
ATOM 633 O O . ALA A 1 90 ? -8.180 1.136 0.202 1.00 83.88 90 ALA A O 1
ATOM 634 N N . ILE A 1 91 ? -6.402 0.206 1.210 1.00 86.44 91 ILE A N 1
ATOM 635 C CA . ILE A 1 91 ? -5.466 1.288 0.908 1.00 86.44 91 ILE A CA 1
ATOM 636 C C . ILE A 1 91 ? -4.743 0.935 -0.385 1.00 86.44 91 ILE A C 1
ATOM 638 O O . ILE A 1 91 ? -4.111 -0.119 -0.469 1.00 86.44 91 ILE A O 1
ATOM 642 N N . ILE A 1 92 ? -4.834 1.819 -1.374 1.00 87.94 92 ILE A N 1
ATOM 643 C CA . ILE A 1 92 ? -4.171 1.683 -2.666 1.00 87.94 92 ILE A CA 1
ATOM 644 C C . ILE A 1 92 ? -3.032 2.687 -2.735 1.00 87.94 92 ILE A C 1
ATOM 646 O O . ILE A 1 92 ? -3.246 3.890 -2.612 1.00 87.94 92 ILE A O 1
ATOM 650 N N . TYR A 1 93 ? -1.825 2.187 -2.959 1.00 85.81 93 TYR A N 1
ATOM 651 C CA . TYR A 1 93 ? -0.648 2.991 -3.239 1.00 85.81 93 TYR A CA 1
ATOM 652 C C . TYR A 1 93 ? -0.252 2.835 -4.706 1.00 85.81 93 TYR A C 1
ATOM 654 O O . TYR A 1 93 ? -0.163 1.715 -5.212 1.00 85.81 93 TYR A O 1
ATOM 662 N N . ARG A 1 94 ? -0.029 3.962 -5.384 1.00 86.25 94 ARG A N 1
ATOM 663 C CA . ARG A 1 94 ? 0.329 4.037 -6.801 1.00 86.25 94 ARG A CA 1
ATOM 664 C C . ARG A 1 94 ? 1.651 4.773 -6.952 1.00 86.25 94 ARG A C 1
ATOM 666 O O . ARG A 1 94 ? 1.785 5.903 -6.481 1.00 86.25 94 ARG A O 1
ATOM 673 N N . THR A 1 95 ? 2.622 4.156 -7.615 1.00 81.06 95 THR A N 1
ATOM 674 C CA . THR A 1 95 ? 3.852 4.864 -7.997 1.00 81.06 95 THR A CA 1
ATOM 675 C C . THR A 1 95 ? 3.579 5.792 -9.182 1.00 81.06 95 THR A C 1
ATOM 677 O O . THR A 1 95 ? 2.679 5.501 -9.975 1.00 81.06 95 THR A O 1
ATOM 680 N N . PRO A 1 96 ? 4.334 6.894 -9.329 1.00 75.12 96 PRO A N 1
ATOM 681 C CA . PRO A 1 96 ? 4.207 7.751 -10.500 1.00 75.12 96 PRO A CA 1
ATOM 682 C C . PRO A 1 96 ? 4.565 6.982 -11.785 1.00 75.12 96 PRO A C 1
ATOM 684 O O . PRO A 1 96 ? 5.187 5.912 -11.732 1.00 75.12 96 PRO A O 1
ATOM 687 N N . PHE A 1 97 ? 4.101 7.517 -12.916 1.00 64.38 97 PHE A N 1
ATOM 688 C CA . PHE A 1 97 ? 4.413 7.018 -14.256 1.00 64.38 97 PHE A CA 1
ATOM 689 C C . PHE A 1 97 ? 5.858 7.342 -14.636 1.00 64.38 97 PHE A C 1
ATOM 691 O O . PHE A 1 97 ? 6.299 8.468 -14.318 1.00 64.38 97 PHE A O 1
#

Radius of gyration: 15.41 Å; chains: 1; bounding box: 33×24×47 Å